Protein AF-A0A925LT60-F1 (afdb_monomer_lite)

Secondary structure (DSSP, 8-state):
-----PPPEEEGGGTEEEEEETTEEEEEES-HHHHHHHHHHHHHS---

Structure (mmCIF, N/CA/C/O backbone):
data_AF-A0A925LT60-F1
#
_entry.id   AF-A0A925LT60-F1
#
loop_
_atom_site.group_PDB
_atom_site.id
_atom_site.type_symbol
_atom_site.label_atom_id
_atom_site.label_alt_id
_atom_site.label_comp_id
_atom_site.label_asym_id
_atom_site.label_entity_id
_atom_site.label_seq_id
_atom_site.pdbx_PDB_ins_code
_atom_site.Cartn_x
_atom_site.Cartn_y
_atom_site.Cartn_z
_atom_site.occupancy
_atom_site.B_iso_or_equiv
_atom_site.auth_seq_id
_atom_site.auth_comp_id
_atom_site.auth_asym_id
_atom_site.auth_atom_id
_atom_site.pdbx_PDB_model_num
ATOM 1 N N . MET A 1 1 ? -17.186 13.216 -13.037 1.00 45.62 1 MET A N 1
ATOM 2 C CA . MET A 1 1 ? -16.365 11.989 -12.967 1.00 45.62 1 MET A CA 1
ATOM 3 C C . MET A 1 1 ? -15.246 12.256 -11.975 1.00 45.62 1 MET A C 1
ATOM 5 O O . MET A 1 1 ? -14.366 13.045 -12.287 1.00 45.62 1 MET A O 1
ATOM 9 N N . HIS A 1 2 ? -15.321 11.725 -10.754 1.00 59.53 2 HIS A N 1
ATOM 10 C CA . HIS A 1 2 ? -14.193 11.822 -9.827 1.00 59.53 2 HIS A CA 1
ATOM 11 C C . HIS A 1 2 ? -13.227 10.681 -10.148 1.00 59.53 2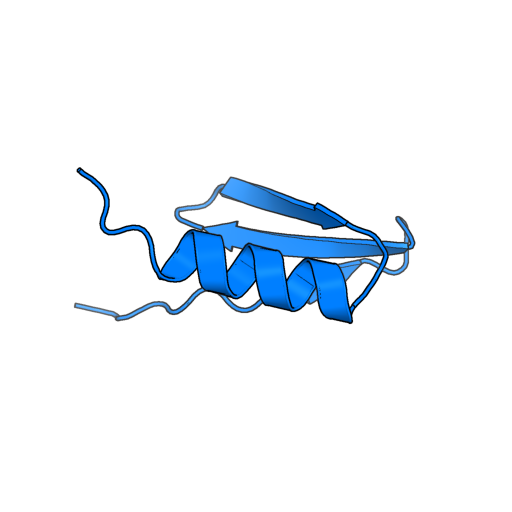 HIS A C 1
ATOM 13 O O . HIS A 1 2 ? -13.562 9.518 -9.943 1.00 59.53 2 HIS A O 1
ATOM 19 N N . TYR A 1 3 ? -12.049 11.011 -10.676 1.00 63.09 3 TYR A N 1
ATOM 20 C CA . TYR A 1 3 ? -10.973 10.046 -10.886 1.00 63.09 3 TYR A CA 1
ATOM 21 C C . TYR A 1 3 ? -10.345 9.723 -9.525 1.00 63.09 3 TYR A C 1
ATOM 23 O O . TYR A 1 3 ? -9.370 10.343 -9.098 1.00 63.09 3 TYR A O 1
ATOM 31 N N . HIS A 1 4 ? -10.971 8.808 -8.786 1.00 70.50 4 H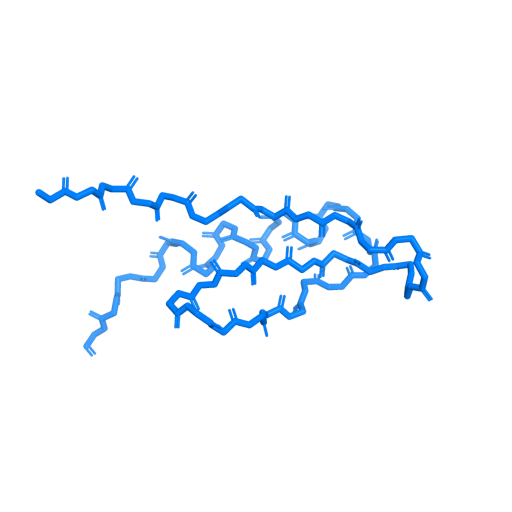IS A N 1
ATOM 32 C CA . HIS A 1 4 ? -10.414 8.302 -7.540 1.00 70.50 4 HIS A CA 1
ATOM 33 C C . HIS A 1 4 ? -9.325 7.289 -7.870 1.00 70.50 4 HIS A C 1
ATOM 35 O O . HIS A 1 4 ? -9.594 6.107 -8.044 1.00 70.50 4 HIS A O 1
ATOM 41 N N . VAL A 1 5 ? -8.082 7.765 -7.938 1.00 77.75 5 VAL A N 1
ATOM 42 C CA . VAL A 1 5 ? -6.920 6.875 -7.903 1.00 77.75 5 VAL A CA 1
ATOM 43 C C . VAL A 1 5 ? -6.808 6.333 -6.478 1.00 77.75 5 VAL A C 1
ATOM 45 O O . VAL A 1 5 ? -6.573 7.117 -5.547 1.00 77.75 5 VAL A O 1
ATOM 48 N N . PRO A 1 6 ? -7.001 5.026 -6.269 1.00 88.44 6 PRO A N 1
ATOM 49 C CA . PRO A 1 6 ? -6.975 4.450 -4.943 1.00 88.44 6 PRO A CA 1
ATOM 50 C C . PRO A 1 6 ? -5.539 4.477 -4.415 1.00 88.44 6 PRO A C 1
ATOM 52 O O . PRO A 1 6 ? -4.613 4.013 -5.066 1.00 88.44 6 PRO A O 1
ATOM 55 N N . LYS A 1 7 ? -5.318 5.062 -3.235 1.00 87.88 7 LYS A N 1
ATOM 56 C CA . LYS A 1 7 ? -3.969 5.169 -2.658 1.00 87.88 7 LYS A CA 1
ATOM 57 C C . LYS A 1 7 ? -3.681 3.955 -1.771 1.00 87.88 7 LYS A C 1
ATOM 59 O O . LYS A 1 7 ? -4.492 3.675 -0.882 1.00 87.88 7 LYS A O 1
ATOM 64 N N . PRO A 1 8 ? -2.548 3.253 -1.956 1.00 92.81 8 PRO A N 1
ATOM 65 C CA . PRO A 1 8 ? -2.150 2.209 -1.029 1.00 92.81 8 PRO A CA 1
ATOM 66 C C . PRO A 1 8 ? -1.820 2.814 0.344 1.00 92.81 8 PRO A C 1
ATOM 68 O O . PRO A 1 8 ? -1.208 3.879 0.445 1.00 92.81 8 PRO A O 1
ATO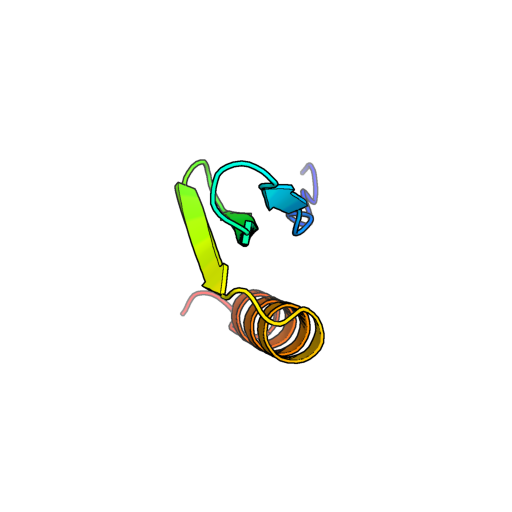M 71 N N . PHE A 1 9 ? -2.224 2.131 1.411 1.00 92.56 9 PHE A N 1
ATOM 72 C CA . PHE A 1 9 ? -1.993 2.518 2.797 1.00 92.56 9 PHE A CA 1
ATOM 73 C C . PHE A 1 9 ? -1.437 1.342 3.600 1.00 92.56 9 PHE A C 1
ATOM 75 O O . PHE A 1 9 ? -1.837 0.190 3.430 1.00 92.56 9 PHE A O 1
ATOM 82 N N . TYR A 1 10 ? -0.512 1.638 4.509 1.00 94.38 10 TYR A N 1
ATOM 83 C CA . TYR A 1 10 ? 0.097 0.635 5.371 1.00 94.38 10 TYR A CA 1
ATOM 84 C C . TYR A 1 10 ? -0.670 0.502 6.689 1.00 94.38 10 TYR A C 1
ATOM 86 O O . TYR A 1 10 ? -0.870 1.471 7.427 1.00 94.38 10 TYR A O 1
ATOM 94 N N . ARG A 1 11 ? -1.085 -0.724 7.011 1.00 94.50 11 ARG A N 1
ATOM 95 C CA . ARG A 1 11 ? -1.823 -1.046 8.229 1.00 94.50 11 ARG A CA 1
ATOM 96 C C . ARG A 1 11 ? -0.879 -1.619 9.283 1.00 94.50 11 ARG A C 1
ATOM 98 O O . ARG A 1 11 ? -0.629 -2.823 9.306 1.00 94.50 11 ARG A O 1
ATOM 105 N N . LYS A 1 12 ? -0.441 -0.762 10.216 1.00 93.25 12 LYS A N 1
ATOM 106 C CA . LYS A 1 12 ? 0.482 -1.115 11.317 1.00 93.25 12 LYS A CA 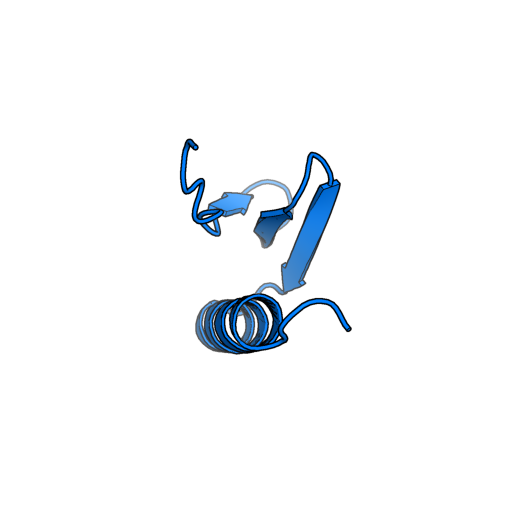1
ATOM 107 C C . LYS A 1 12 ? 0.050 -2.352 12.113 1.00 93.25 12 LYS A C 1
ATOM 109 O O . LYS A 1 12 ? 0.875 -3.196 12.422 1.00 93.25 12 LYS A O 1
ATOM 114 N N . SER A 1 13 ? -1.245 -2.508 12.395 1.00 94.75 13 SER A N 1
ATOM 115 C CA . SER A 1 13 ? -1.760 -3.647 13.175 1.00 94.75 13 SER A CA 1
ATOM 116 C C . SER A 1 13 ? -1.644 -5.007 12.481 1.00 94.75 13 SER A C 1
ATOM 118 O O . SER A 1 13 ? -1.791 -6.037 13.131 1.00 94.75 13 SER A O 1
ATOM 120 N N . ARG A 1 14 ? -1.416 -5.033 11.164 1.00 90.88 14 ARG A N 1
ATOM 121 C CA . ARG A 1 14 ? -1.217 -6.262 10.383 1.00 90.88 14 ARG A CA 1
ATOM 122 C C . ARG A 1 14 ? 0.155 -6.319 9.719 1.00 90.88 14 ARG A C 1
ATOM 124 O O . ARG A 1 14 ? 0.423 -7.300 9.032 1.00 90.88 14 ARG A O 1
ATOM 131 N N . ASP A 1 15 ? 0.979 -5.288 9.901 1.00 94.44 15 ASP A N 1
ATOM 132 C CA . ASP A 1 15 ? 2.250 -5.118 9.197 1.00 94.44 15 ASP A CA 1
ATOM 133 C C . ASP A 1 15 ? 2.092 -5.334 7.681 1.00 94.44 15 ASP A C 1
ATOM 135 O O . ASP A 1 15 ? 2.814 -6.098 7.067 1.00 94.44 15 ASP A O 1
ATOM 139 N N . THR A 1 16 ? 1.027 -4.790 7.083 1.00 96.06 16 THR A N 1
ATOM 140 C CA . THR A 1 16 ? 0.617 -5.138 5.710 1.00 96.06 16 THR A CA 1
ATOM 141 C C . THR A 1 16 ? 0.071 -3.920 4.975 1.00 96.06 16 THR A C 1
ATOM 143 O O . THR A 1 16 ? -0.666 -3.118 5.554 1.00 96.06 16 THR A O 1
ATOM 146 N N . TRP A 1 17 ? 0.406 -3.800 3.696 1.00 95.56 17 TRP A N 1
ATOM 147 C CA . TRP A 1 17 ? -0.122 -2.814 2.766 1.00 95.56 17 TRP A CA 1
ATOM 148 C C . TRP A 1 17 ? -1.474 -3.242 2.207 1.00 95.56 17 TRP A C 1
ATOM 150 O O . TRP A 1 17 ? -1.701 -4.405 1.877 1.00 95.56 17 TRP A O 1
ATOM 160 N N . TYR A 1 18 ? -2.371 -2.275 2.080 1.00 94.81 18 TYR A N 1
ATOM 161 C CA . TYR A 1 18 ? -3.689 -2.445 1.488 1.00 94.81 18 TYR A CA 1
ATOM 162 C C . TYR A 1 18 ? -3.960 -1.320 0.500 1.00 94.81 18 TYR A C 1
ATOM 164 O O . TYR A 1 18 ? -3.392 -0.240 0.620 1.00 94.81 18 TYR A O 1
ATOM 172 N N . VAL A 1 19 ? -4.868 -1.535 -0.442 1.00 93.44 19 VAL A N 1
ATOM 173 C CA . VAL A 1 19 ? -5.433 -0.474 -1.283 1.00 93.44 19 VAL A CA 1
ATOM 174 C C . VAL A 1 19 ? -6.943 -0.649 -1.367 1.00 93.44 19 VAL A C 1
ATOM 176 O O . VAL A 1 19 ? -7.436 -1.776 -1.369 1.00 93.44 19 VAL A O 1
ATOM 179 N N . GLN A 1 20 ? -7.689 0.457 -1.368 1.00 92.06 20 GLN A N 1
ATOM 180 C CA . GLN A 1 20 ? -9.145 0.423 -1.474 1.00 92.06 20 GLN A CA 1
ATOM 181 C C . GLN A 1 20 ? -9.565 0.705 -2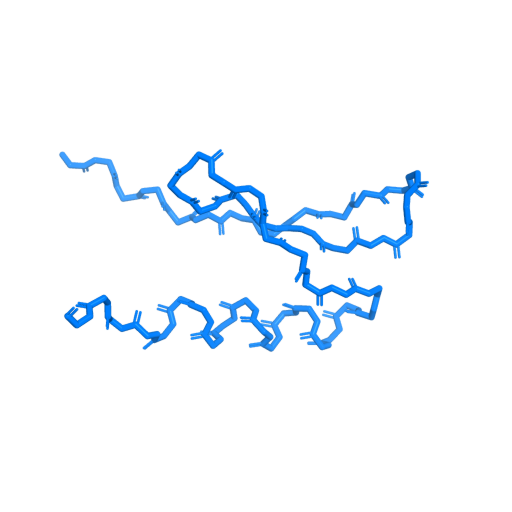.914 1.00 92.06 20 GLN A C 1
ATOM 183 O O . GLN A 1 20 ? -9.523 1.854 -3.334 1.00 92.06 20 GLN A O 1
ATOM 188 N N . VAL A 1 21 ? -9.975 -0.328 -3.642 1.00 86.69 21 VAL A N 1
ATOM 189 C CA . VAL A 1 21 ? -10.441 -0.246 -5.033 1.00 86.69 21 VAL A CA 1
ATOM 190 C C . VAL A 1 21 ? -11.932 -0.555 -5.033 1.00 86.69 21 VAL A C 1
ATOM 192 O O . VAL A 1 21 ? -12.330 -1.583 -4.492 1.00 86.69 21 VAL A O 1
ATOM 195 N N . ASP A 1 22 ? -12.752 0.349 -5.567 1.00 83.62 22 ASP A N 1
ATOM 196 C CA . ASP A 1 22 ? -14.211 0.177 -5.676 1.00 83.62 22 ASP A CA 1
ATOM 197 C C . ASP A 1 22 ? -14.899 -0.266 -4.361 1.00 83.62 22 ASP A C 1
ATOM 199 O O . ASP A 1 22 ? -15.658 -1.225 -4.280 1.00 83.62 22 ASP A O 1
ATOM 203 N N . GLY A 1 23 ? -14.534 0.373 -3.243 1.00 86.56 23 GLY A N 1
ATOM 204 C CA . GLY A 1 23 ? -15.069 0.031 -1.917 1.00 86.56 23 GLY A CA 1
ATOM 205 C C . GLY A 1 23 ? -14.517 -1.264 -1.300 1.00 86.56 23 GLY A C 1
ATOM 206 O O . GLY A 1 23 ? -14.730 -1.504 -0.109 1.00 86.56 23 GLY A O 1
ATOM 207 N N . ARG A 1 24 ? -13.728 -2.055 -2.036 1.00 89.31 24 ARG A N 1
ATOM 208 C CA . ARG A 1 24 ? -13.085 -3.283 -1.555 1.00 89.31 24 ARG A CA 1
ATOM 209 C C . ARG A 1 24 ? -11.629 -3.045 -1.156 1.00 89.31 24 ARG A C 1
ATOM 211 O O . ARG A 1 24 ? -10.871 -2.377 -1.849 1.00 89.31 24 ARG A O 1
ATOM 218 N N . GLN A 1 25 ? -11.208 -3.635 -0.036 1.00 92.44 25 GLN A N 1
ATOM 219 C CA . GLN A 1 25 ? -9.801 -3.638 0.376 1.00 92.44 25 GLN A CA 1
ATOM 220 C C . GLN A 1 25 ? -9.065 -4.821 -0.255 1.00 92.44 25 GLN A C 1
ATOM 222 O O . GLN A 1 25 ? -9.446 -5.977 -0.057 1.00 92.44 25 GLN A O 1
ATOM 227 N N . VAL A 1 26 ? -7.993 -4.531 -0.982 1.00 92.38 26 VAL A N 1
ATOM 228 C CA . VAL A 1 26 ? -7.079 -5.521 -1.556 1.00 92.38 26 VAL A CA 1
ATOM 229 C C . VAL A 1 26 ? -5.798 -5.534 -0.730 1.00 92.38 26 VAL A C 1
ATOM 231 O O . VAL A 1 26 ? -5.250 -4.479 -0.419 1.00 92.38 26 VAL A O 1
ATOM 234 N N . ASN A 1 27 ? -5.345 -6.725 -0.341 1.00 94.38 27 ASN A N 1
ATOM 235 C CA . ASN A 1 27 ? -4.081 -6.924 0.365 1.00 94.38 27 ASN A CA 1
ATOM 236 C C . ASN A 1 27 ? -2.928 -6.916 -0.650 1.00 94.38 27 ASN A C 1
ATOM 238 O O . ASN A 1 27 ? -2.964 -7.676 -1.613 1.00 94.38 27 ASN A O 1
ATOM 242 N N . LEU A 1 28 ? -1.927 -6.068 -0.417 1.00 93.69 28 LEU A N 1
ATOM 243 C CA . LEU A 1 28 ? -0.748 -5.898 -1.269 1.00 93.69 28 LEU A CA 1
ATOM 244 C C . LEU A 1 28 ? 0.516 -6.567 -0.698 1.00 93.69 28 LEU A C 1
ATOM 246 O O . LEU A 1 28 ? 1.554 -6.580 -1.349 1.00 93.69 28 LEU A O 1
ATOM 250 N N . GLY A 1 29 ? 0.449 -7.125 0.512 1.00 93.94 29 GLY A N 1
ATOM 251 C CA . GLY A 1 29 ? 1.578 -7.758 1.191 1.00 93.94 29 GLY A CA 1
ATOM 252 C C . GLY A 1 29 ? 2.294 -6.846 2.189 1.00 93.94 29 GLY A C 1
ATOM 253 O O . GLY A 1 29 ? 1.948 -5.683 2.377 1.00 93.94 29 GLY A O 1
ATOM 254 N N . ARG A 1 30 ? 3.263 -7.409 2.914 1.00 94.31 3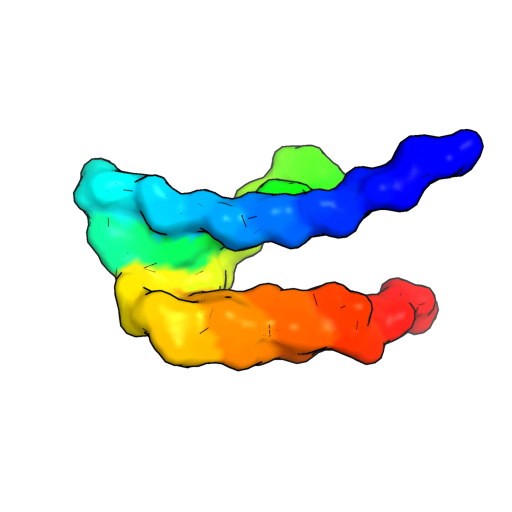0 ARG A N 1
ATOM 255 C CA . ARG A 1 30 ? 4.005 -6.703 3.977 1.00 94.31 30 ARG A CA 1
ATOM 256 C C . ARG A 1 30 ? 5.141 -5.853 3.439 1.00 94.31 30 ARG A C 1
ATOM 258 O O . ARG A 1 30 ? 5.395 -4.757 3.932 1.00 94.31 30 ARG A O 1
ATOM 265 N N . ASP A 1 31 ? 5.793 -6.377 2.412 1.00 94.62 31 ASP A N 1
ATOM 266 C CA . ASP A 1 31 ? 6.901 -5.713 1.764 1.00 94.62 31 ASP A CA 1
ATOM 267 C C . ASP A 1 31 ? 6.411 -4.507 0.962 1.00 94.62 31 ASP A C 1
ATOM 269 O O . ASP A 1 31 ? 5.439 -4.589 0.208 1.00 94.62 31 ASP A O 1
ATOM 273 N N . ARG A 1 32 ? 7.079 -3.370 1.154 1.00 90.06 32 ARG A N 1
ATOM 274 C CA . ARG A 1 32 ? 6.688 -2.120 0.509 1.00 90.06 32 ARG A CA 1
ATOM 275 C C . ARG A 1 32 ? 6.907 -2.192 -0.997 1.00 90.06 32 ARG A C 1
ATOM 277 O O . ARG A 1 32 ? 6.034 -1.763 -1.740 1.00 90.06 32 ARG A O 1
ATOM 284 N N . GLU A 1 33 ? 8.048 -2.687 -1.456 1.00 93.06 33 GLU A N 1
ATOM 285 C CA . GLU A 1 33 ? 8.372 -2.682 -2.885 1.00 93.06 33 GLU A CA 1
ATOM 286 C C . GLU A 1 33 ? 7.429 -3.606 -3.658 1.00 93.06 33 GLU A C 1
ATOM 288 O O . GLU A 1 33 ? 6.816 -3.185 -4.642 1.00 93.06 33 GLU A O 1
ATOM 293 N N . ALA A 1 34 ? 7.207 -4.816 -3.143 1.00 92.31 34 ALA A N 1
ATOM 294 C CA . ALA A 1 34 ? 6.239 -5.761 -3.683 1.00 92.31 34 ALA A CA 1
ATOM 295 C C . ALA A 1 34 ? 4.808 -5.199 -3.662 1.00 92.31 34 ALA A C 1
ATOM 297 O O . ALA A 1 34 ? 4.073 -5.355 -4.638 1.00 92.31 34 ALA A O 1
ATOM 298 N N . ALA A 1 35 ? 4.419 -4.492 -2.595 1.00 93.50 35 ALA A N 1
ATOM 299 C CA . ALA A 1 35 ? 3.096 -3.883 -2.506 1.00 93.50 35 ALA A CA 1
ATOM 300 C C . ALA A 1 35 ? 2.873 -2.794 -3.560 1.00 93.50 35 ALA A C 1
ATOM 302 O O . ALA A 1 35 ? 1.799 -2.721 -4.159 1.00 93.50 35 ALA A O 1
ATOM 303 N N . PHE A 1 36 ? 3.883 -1.957 -3.810 1.00 90.81 36 PHE A N 1
ATOM 304 C CA . PHE A 1 36 ? 3.819 -0.941 -4.858 1.00 90.81 36 PHE A CA 1
ATOM 305 C C . PHE A 1 36 ? 3.803 -1.573 -6.253 1.00 90.81 36 PHE A C 1
ATOM 307 O O . PHE A 1 36 ? 3.018 -1.136 -7.092 1.00 90.81 36 PHE A O 1
ATOM 314 N N . LEU A 1 37 ? 4.587 -2.629 -6.494 1.00 91.62 37 LEU A N 1
ATOM 315 C CA . LEU A 1 37 ? 4.542 -3.383 -7.750 1.00 91.62 37 LEU A CA 1
ATOM 316 C C . LEU A 1 37 ? 3.135 -3.941 -8.008 1.00 91.62 37 LEU A C 1
ATOM 318 O O . LEU A 1 37 ? 2.574 -3.736 -9.082 1.00 91.62 37 LEU A O 1
ATOM 322 N N . MET A 1 38 ? 2.544 -4.585 -7.000 1.00 89.44 38 MET A N 1
ATOM 323 C CA . MET A 1 38 ? 1.211 -5.177 -7.097 1.00 89.44 38 MET A CA 1
ATOM 324 C C . MET A 1 38 ? 0.122 -4.114 -7.269 1.00 89.44 38 MET A C 1
ATOM 326 O O . MET A 1 38 ? -0.812 -4.305 -8.042 1.00 89.44 38 MET A O 1
ATOM 330 N N . TYR A 1 39 ? 0.269 -2.960 -6.613 1.00 90.75 39 TYR A N 1
ATOM 331 C CA . TYR A 1 39 ? -0.583 -1.795 -6.843 1.00 90.75 39 TYR A CA 1
ATOM 332 C C . TYR A 1 39 ? -0.488 -1.295 -8.291 1.00 90.75 39 TYR A C 1
ATOM 334 O O . TYR A 1 39 ? -1.516 -1.088 -8.930 1.00 90.75 39 TYR A O 1
ATOM 342 N N . HIS A 1 40 ? 0.722 -1.138 -8.835 1.00 89.06 40 HIS A N 1
ATOM 343 C CA . HIS A 1 40 ? 0.905 -0.727 -10.227 1.00 89.06 40 HIS A CA 1
ATOM 344 C C . HIS A 1 40 ? 0.304 -1.739 -11.202 1.00 89.06 40 HIS A C 1
ATOM 346 O O . HIS A 1 40 ? -0.343 -1.327 -12.157 1.00 89.06 40 HIS A O 1
ATOM 352 N N . GLN A 1 41 ? 0.452 -3.040 -10.940 1.00 88.94 41 GLN A N 1
ATOM 353 C CA . GLN A 1 41 ? -0.187 -4.092 -11.732 1.00 88.94 41 GLN A CA 1
ATOM 354 C C . GLN A 1 41 ? -1.715 -3.997 -11.672 1.00 88.94 41 GLN A C 1
ATOM 356 O O . GLN A 1 41 ? -2.355 -3.997 -12.716 1.00 88.94 41 GLN A O 1
ATOM 361 N N . LEU A 1 42 ? -2.299 -3.845 -10.479 1.00 85.19 42 LEU A N 1
ATOM 362 C CA . LEU A 1 42 ? -3.747 -3.683 -10.292 1.00 85.19 42 LEU A CA 1
ATOM 363 C C . LEU A 1 42 ? -4.302 -2.460 -11.029 1.00 85.19 42 LEU A C 1
ATOM 365 O O . LEU A 1 42 ? -5.371 -2.540 -11.618 1.00 85.19 42 LEU A O 1
ATOM 369 N N . MET A 1 43 ? -3.574 -1.343 -11.017 1.00 84.12 43 MET A N 1
ATOM 370 C CA . MET A 1 43 ? -3.982 -0.112 -11.702 1.00 84.12 43 MET A CA 1
ATOM 371 C C . MET A 1 43 ? -3.703 -0.126 -13.211 1.00 84.12 43 MET A C 1
ATOM 373 O O . MET A 1 43 ? -4.270 0.688 -13.935 1.00 84.12 43 MET A O 1
ATOM 377 N N . ALA A 1 44 ? -2.804 -0.997 -13.679 1.00 85.12 44 ALA A N 1
ATOM 378 C CA . ALA A 1 44 ? -2.439 -1.129 -15.089 1.00 85.12 44 ALA A CA 1
ATOM 379 C C . ALA A 1 44 ? -3.342 -2.100 -15.860 1.00 85.12 44 ALA A C 1
ATOM 381 O O . ALA A 1 44 ? -3.274 -2.120 -17.087 1.00 85.12 44 ALA A O 1
ATOM 382 N N . VAL A 1 45 ? -4.165 -2.898 -15.174 1.00 72.94 45 VAL A N 1
ATOM 383 C CA . VAL A 1 45 ? -5.171 -3.750 -15.815 1.00 72.94 45 VAL A CA 1
ATOM 384 C C . VAL A 1 45 ? -6.415 -2.897 -16.090 1.00 72.94 45 VAL A C 1
ATOM 386 O O . VAL A 1 45 ? -7.118 -2.549 -15.141 1.00 72.94 45 VAL A O 1
ATOM 389 N N . PRO A 1 46 ? -6.714 -2.528 -17.351 1.00 56.50 46 PRO A N 1
ATOM 390 C CA . PRO A 1 46 ? -8.039 -2.032 -17.688 1.00 56.50 46 PRO A CA 1
ATOM 391 C C . PRO A 1 46 ? -9.031 -3.174 -17.455 1.00 56.50 46 PRO A C 1
ATOM 393 O O . PRO A 1 46 ? -8.824 -4.282 -17.947 1.00 56.50 46 PRO A O 1
ATOM 396 N N . GLU A 1 47 ? -10.066 -2.913 -16.662 1.00 57.19 47 GLU A N 1
ATOM 397 C CA . GLU A 1 47 ? -11.218 -3.798 -16.481 1.00 57.19 47 GLU A CA 1
ATOM 398 C C . GLU A 1 47 ? -11.711 -4.238 -17.876 1.00 57.19 47 GLU A C 1
ATOM 400 O O . GLU A 1 47 ? -12.079 -3.389 -18.691 1.00 57.19 47 GLU A O 1
ATOM 405 N N . GLN A 1 48 ? -11.565 -5.529 -18.202 1.00 43.66 48 GLN A N 1
ATOM 406 C CA . GLN A 1 48 ? -11.989 -6.105 -19.485 1.00 43.66 48 GLN A CA 1
ATOM 407 C C . GLN A 1 48 ? -13.472 -6.456 -19.464 1.00 43.66 48 GLN A C 1
ATOM 409 O O . GLN A 1 48 ? -13.924 -6.993 -18.427 1.00 43.66 48 GLN A O 1
#

Radius of gyration: 11.03 Å; chains: 1; bounding box: 25×20×33 Å

Sequence (48 aa):
MHYHVPKPFYRKSRDTWYVQVDGRQVNLGRDREAAFLMYHQLMAVPEQ

pLDDT: mean 85.59, std 13.2, range [43.66, 96.06]

Foldseek 3Di:
DPPDLWDWDQDPVVCWIWTQDPNDIDTQGNDPVSSVVVSCVVVVDDDD